Protein AF-E4YYF2-F1 (afdb_monomer_lite)

Structure (mmCIF, N/CA/C/O backbone):
data_AF-E4YYF2-F1
#
_entry.id   AF-E4YYF2-F1
#
loop_
_atom_site.group_PDB
_atom_site.id
_atom_site.type_symbol
_atom_site.label_atom_id
_atom_site.label_alt_id
_atom_site.label_comp_id
_atom_site.label_asym_id
_atom_site.label_entity_id
_atom_site.label_seq_id
_atom_site.pdbx_PDB_ins_code
_atom_site.Cartn_x
_atom_site.Cartn_y
_atom_site.Cartn_z
_atom_site.occupancy
_atom_site.B_iso_or_equiv
_atom_site.auth_seq_id
_atom_site.auth_comp_id
_atom_site.auth_asym_id
_atom_site.auth_atom_id
_atom_site.pdbx_PDB_model_num
ATOM 1 N N . MET A 1 1 ? -19.877 -6.637 7.785 1.00 59.41 1 MET A N 1
ATOM 2 C CA . MET A 1 1 ? -18.822 -6.243 6.822 1.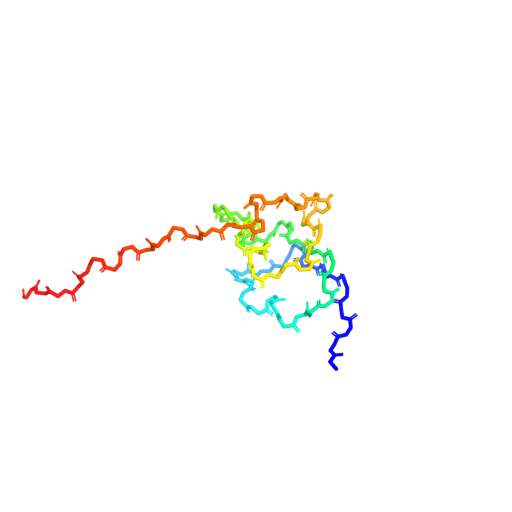00 59.41 1 MET A CA 1
ATOM 3 C C . MET A 1 1 ? -17.531 -6.956 7.198 1.00 59.41 1 MET A C 1
ATOM 5 O O . MET A 1 1 ? -17.363 -7.206 8.386 1.00 59.41 1 MET A O 1
ATOM 9 N N . PRO A 1 2 ? -16.663 -7.323 6.242 1.00 66.75 2 PRO A N 1
ATOM 10 C CA . PRO A 1 2 ? -15.416 -8.020 6.548 1.00 66.75 2 PRO A CA 1
ATOM 11 C C . PRO A 1 2 ? -14.466 -7.123 7.357 1.00 66.75 2 PRO A C 1
ATOM 13 O O . PRO A 1 2 ? -14.151 -6.012 6.938 1.00 66.75 2 PRO A O 1
ATOM 16 N N . LEU A 1 3 ? -14.017 -7.623 8.510 1.00 86.06 3 LEU A N 1
ATOM 17 C CA . LEU A 1 3 ? -13.091 -6.958 9.440 1.00 86.06 3 LEU A CA 1
ATOM 18 C C . LEU A 1 3 ? -11.625 -7.233 9.067 1.00 86.06 3 LEU A C 1
ATOM 20 O O . LEU A 1 3 ? -10.803 -7.541 9.918 1.00 86.06 3 LEU A O 1
ATOM 24 N N . VAL A 1 4 ? -11.307 -7.220 7.775 1.00 90.12 4 VAL A N 1
ATOM 25 C CA . VAL A 1 4 ? -9.963 -7.586 7.315 1.00 90.12 4 VAL A CA 1
ATOM 26 C C . VAL A 1 4 ? -9.021 -6.406 7.530 1.00 90.12 4 VAL A C 1
ATOM 28 O O . VAL A 1 4 ? -9.157 -5.385 6.859 1.00 90.12 4 VAL A O 1
ATOM 31 N N . GLU A 1 5 ? -8.073 -6.573 8.451 1.00 94.38 5 GLU A N 1
ATOM 32 C CA . GLU A 1 5 ? -7.052 -5.572 8.796 1.00 94.38 5 GLU A CA 1
ATOM 33 C C . GLU A 1 5 ? -5.721 -5.805 8.073 1.00 94.38 5 GLU A C 1
ATOM 35 O O . GLU A 1 5 ? -4.990 -4.856 7.782 1.00 94.38 5 GLU A O 1
ATOM 40 N N . HIS A 1 6 ? -5.435 -7.057 7.713 1.00 94.19 6 HIS A N 1
ATOM 41 C CA . HIS A 1 6 ? -4.195 -7.459 7.059 1.00 94.19 6 HIS A CA 1
ATOM 42 C C . HIS A 1 6 ? -4.496 -8.316 5.833 1.00 94.19 6 HIS A C 1
ATOM 44 O O . HIS A 1 6 ? -5.249 -9.289 5.910 1.00 94.19 6 HIS A O 1
ATOM 50 N N . VAL A 1 7 ? -3.892 -7.959 4.702 1.00 93.31 7 VAL A N 1
ATOM 51 C CA . VAL A 1 7 ? -3.969 -8.719 3.453 1.00 93.31 7 VAL A CA 1
ATOM 52 C C . VAL A 1 7 ? -2.555 -8.995 2.964 1.00 93.31 7 VAL A C 1
ATOM 54 O O . VAL A 1 7 ? -1.771 -8.072 2.752 1.00 93.31 7 VAL A O 1
ATOM 57 N N . ASP A 1 8 ? -2.248 -10.273 2.766 1.00 93.62 8 ASP A N 1
ATOM 58 C CA . ASP A 1 8 ? -0.999 -10.729 2.166 1.00 93.62 8 ASP A CA 1
ATOM 59 C C . ASP A 1 8 ? -1.309 -11.424 0.841 1.00 93.62 8 ASP A C 1
ATOM 61 O O . ASP A 1 8 ? -2.043 -12.410 0.792 1.00 93.62 8 ASP A O 1
ATOM 65 N N . LEU A 1 9 ? -0.790 -10.851 -0.237 1.00 92.44 9 LEU A N 1
ATOM 66 C CA . LEU A 1 9 ? -0.928 -11.327 -1.606 1.00 92.44 9 LEU A CA 1
ATOM 67 C C . LEU A 1 9 ? 0.447 -11.500 -2.255 1.00 92.44 9 LEU A C 1
ATOM 69 O O . LEU A 1 9 ? 0.531 -11.506 -3.481 1.00 92.44 9 LEU A O 1
ATOM 73 N N . ARG A 1 10 ? 1.528 -11.612 -1.475 1.00 94.31 10 ARG A N 1
ATOM 74 C CA . ARG A 1 10 ? 2.876 -11.797 -2.026 1.00 94.31 10 ARG A CA 1
ATOM 75 C C . ARG A 1 10 ? 2.937 -13.003 -2.958 1.00 94.31 10 ARG A C 1
ATOM 77 O O . ARG A 1 10 ? 2.283 -14.014 -2.712 1.00 94.31 10 ARG A O 1
ATOM 84 N N . GLN A 1 11 ? 3.732 -12.885 -4.021 1.00 94.00 11 GLN A N 1
ATOM 85 C CA . GLN A 1 11 ? 3.953 -13.959 -5.001 1.00 94.00 11 GLN A CA 1
ATOM 86 C C . GLN A 1 11 ? 2.663 -14.482 -5.658 1.00 94.00 11 GLN A C 1
ATOM 88 O O . GLN A 1 11 ? 2.600 -15.618 -6.132 1.00 94.00 11 GLN A O 1
ATOM 93 N N . THR A 1 12 ? 1.614 -13.659 -5.708 1.00 93.50 12 THR A N 1
ATOM 94 C CA . THR A 1 12 ? 0.382 -13.999 -6.422 1.00 93.50 12 THR A CA 1
ATOM 95 C C . THR A 1 12 ? 0.367 -13.372 -7.811 1.00 93.50 12 THR A C 1
ATOM 97 O O . THR A 1 12 ? 0.917 -12.299 -8.061 1.00 93.50 12 THR A O 1
ATOM 100 N N . ASN A 1 13 ? -0.316 -14.029 -8.749 1.00 93.56 13 ASN A N 1
ATOM 101 C CA . ASN A 1 13 ? -0.459 -13.535 -10.118 1.00 93.56 13 ASN A CA 1
ATOM 102 C C . ASN A 1 13 ? -1.567 -12.468 -10.235 1.00 93.56 13 ASN A C 1
ATOM 104 O O . ASN A 1 13 ? -2.473 -12.578 -11.063 1.00 93.56 13 ASN A O 1
ATOM 108 N N . ILE A 1 14 ? -1.540 -11.454 -9.366 1.00 92.06 14 ILE A N 1
ATOM 109 C CA . ILE A 1 14 ? -2.477 -10.330 -9.425 1.00 92.06 14 ILE A CA 1
ATOM 110 C C . ILE A 1 14 ? -1.947 -9.249 -10.368 1.00 92.06 14 ILE A C 1
ATOM 112 O O . ILE A 1 14 ? -0.830 -8.746 -10.239 1.00 92.06 14 ILE A O 1
ATOM 116 N N . SER A 1 15 ? -2.783 -8.864 -11.326 1.00 89.00 15 SER A N 1
ATOM 117 C CA . SER A 1 15 ? -2.506 -7.789 -12.283 1.00 89.00 15 SER A CA 1
ATOM 118 C C . SER A 1 15 ? -3.243 -6.488 -11.950 1.00 89.00 15 SER A C 1
ATOM 120 O O . SER A 1 15 ? -3.013 -5.466 -12.591 1.00 89.00 15 SER A O 1
ATOM 122 N N . SER A 1 16 ? -4.127 -6.508 -10.947 1.00 87.38 16 SER A N 1
ATOM 123 C CA . SER A 1 16 ? -4.915 -5.358 -10.506 1.00 87.38 16 SER A CA 1
ATOM 124 C C . SER A 1 16 ? -5.313 -5.492 -9.037 1.00 87.38 16 SER A C 1
ATOM 126 O O . SER A 1 16 ? -5.634 -6.585 -8.574 1.00 87.38 16 SER A O 1
ATOM 128 N N . ALA A 1 17 ? -5.374 -4.361 -8.335 1.00 85.69 17 ALA A N 1
ATOM 129 C CA . ALA A 1 17 ? -5.905 -4.247 -6.975 1.00 85.69 17 ALA A CA 1
ATOM 130 C C . ALA A 1 17 ? -7.273 -3.531 -6.917 1.00 85.69 17 ALA A C 1
ATOM 132 O O . ALA A 1 17 ? -7.688 -3.002 -5.879 1.00 85.69 17 ALA A O 1
ATOM 133 N N . THR A 1 18 ? -7.997 -3.495 -8.040 1.00 83.50 18 THR A N 1
ATOM 134 C CA . THR A 1 18 ? -9.361 -2.955 -8.117 1.00 83.50 18 THR A CA 1
ATOM 135 C C . THR A 1 18 ? -10.287 -3.707 -7.159 1.00 83.50 18 THR A C 1
ATOM 137 O O . THR A 1 18 ? -10.669 -4.842 -7.423 1.00 83.50 18 THR A O 1
ATOM 140 N N . GLY A 1 19 ? -10.657 -3.073 -6.045 1.00 87.00 19 GLY A N 1
ATOM 141 C CA . GLY A 1 19 ? -11.503 -3.676 -5.008 1.00 87.00 19 GLY A CA 1
ATOM 142 C C . GLY A 1 19 ? -10.958 -3.539 -3.589 1.00 87.00 19 GLY A C 1
ATOM 143 O O . GLY A 1 19 ? -11.706 -3.775 -2.646 1.00 87.00 19 GLY A O 1
ATOM 144 N N . ILE A 1 20 ? -9.711 -3.085 -3.421 1.00 89.00 20 ILE A N 1
ATOM 145 C CA . ILE A 1 20 ? -9.094 -2.869 -2.101 1.00 89.00 20 ILE A CA 1
ATOM 146 C C . ILE A 1 20 ? -9.904 -1.911 -1.199 1.00 89.00 20 ILE A C 1
ATOM 148 O O . ILE A 1 20 ? -9.911 -2.055 0.020 1.00 89.00 20 ILE A O 1
ATOM 152 N N . HIS A 1 21 ? -10.665 -0.986 -1.796 1.00 89.44 21 HIS A N 1
ATOM 153 C CA . HIS A 1 21 ? -11.578 -0.065 -1.105 1.00 89.44 21 HIS A CA 1
ATOM 154 C C . HIS A 1 21 ? -12.740 -0.767 -0.377 1.00 89.44 21 HIS A C 1
ATOM 156 O O . HIS A 1 21 ? -13.413 -0.152 0.445 1.00 89.44 21 HIS A O 1
ATOM 162 N N . ARG A 1 22 ? -13.013 -2.046 -0.678 1.00 90.19 22 ARG A N 1
ATOM 163 C CA . ARG A 1 22 ? -14.081 -2.834 -0.035 1.00 90.19 22 ARG A CA 1
ATOM 164 C C . ARG A 1 22 ? -13.724 -3.287 1.382 1.00 90.19 22 ARG A C 1
ATOM 166 O O . ARG A 1 22 ? -14.595 -3.806 2.076 1.00 90.19 22 ARG A O 1
ATOM 173 N N . PHE A 1 23 ? -12.470 -3.109 1.794 1.00 91.19 23 PHE A N 1
ATOM 174 C CA . PHE A 1 23 ? -11.967 -3.468 3.116 1.00 91.19 23 PHE A CA 1
ATOM 175 C C . PHE A 1 23 ? -11.742 -2.193 3.940 1.00 91.19 23 PHE A C 1
ATOM 177 O O . PHE A 1 23 ? -10.628 -1.670 3.971 1.00 91.19 23 PHE A O 1
ATOM 184 N N . PRO A 1 24 ? -12.788 -1.648 4.589 1.00 89.94 24 PRO A N 1
ATOM 185 C CA . PRO A 1 24 ? -12.703 -0.353 5.260 1.00 89.94 24 PRO A CA 1
ATOM 186 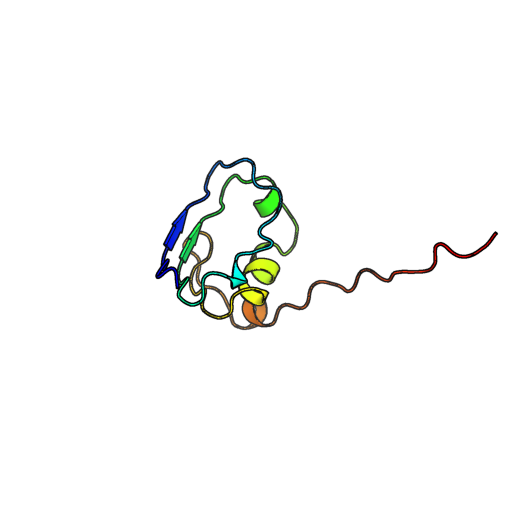C C . PRO A 1 24 ? -11.748 -0.355 6.456 1.00 89.94 24 PRO A C 1
ATOM 188 O O . PRO A 1 24 ? -11.296 0.708 6.844 1.00 89.94 24 PRO A O 1
ATOM 191 N N . ASN A 1 25 ? -11.406 -1.515 7.017 1.00 92.75 25 ASN A N 1
ATOM 192 C CA . ASN A 1 25 ? -10.500 -1.616 8.164 1.00 92.75 25 ASN A CA 1
ATOM 193 C C . ASN A 1 25 ? -9.091 -2.073 7.770 1.00 92.75 25 ASN A C 1
ATOM 195 O O . ASN A 1 25 ? -8.313 -2.432 8.642 1.00 92.75 25 ASN A O 1
ATOM 199 N N . LEU A 1 26 ? -8.759 -2.104 6.476 1.00 94.06 26 LEU A N 1
ATOM 200 C CA . LEU A 1 26 ? -7.458 -2.584 6.026 1.00 94.06 26 LEU A CA 1
ATOM 201 C C . LEU A 1 26 ? -6.347 -1.623 6.460 1.00 94.06 26 LEU A C 1
ATOM 203 O O . LEU A 1 26 ? -6.329 -0.473 6.032 1.00 94.06 26 LEU A O 1
ATOM 207 N N . ILE A 1 27 ? -5.407 -2.124 7.258 1.00 95.44 27 ILE A N 1
ATOM 208 C CA . ILE A 1 27 ? -4.263 -1.377 7.791 1.00 95.44 27 ILE A CA 1
ATOM 209 C C . ILE A 1 27 ? -2.985 -1.763 7.040 1.00 95.44 27 ILE A 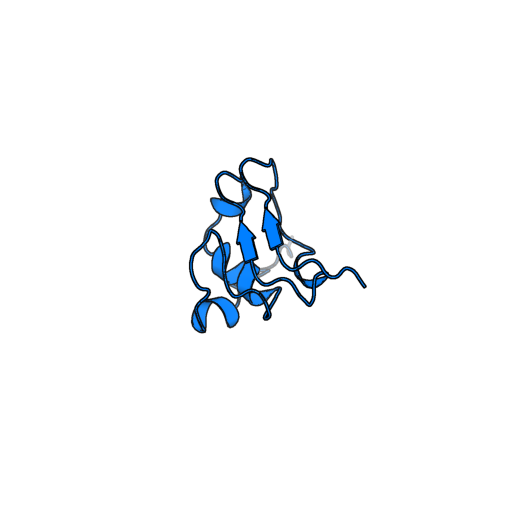C 1
ATOM 211 O O . ILE A 1 27 ? -2.180 -0.890 6.706 1.00 95.44 27 ILE A O 1
ATOM 215 N N . THR A 1 28 ? -2.802 -3.054 6.746 1.00 95.94 28 THR A N 1
ATOM 216 C CA . THR A 1 28 ? -1.587 -3.585 6.108 1.00 95.94 28 THR A CA 1
ATOM 217 C C . THR A 1 28 ? -1.905 -4.3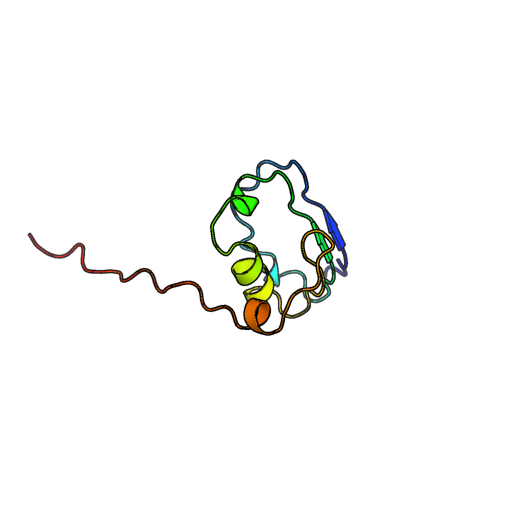38 4.827 1.00 95.94 28 THR A C 1
ATOM 219 O O . THR A 1 28 ? -2.775 -5.210 4.805 1.00 95.94 28 THR A O 1
ATOM 222 N N . LEU A 1 29 ? -1.140 -4.048 3.776 1.00 95.06 29 LEU A N 1
ATOM 223 C CA . LEU A 1 29 ? -1.231 -4.716 2.486 1.00 95.06 29 LEU A CA 1
ATOM 224 C C . LEU A 1 29 ? 0.160 -5.113 1.978 1.00 95.06 29 LEU A C 1
ATOM 226 O O . LEU A 1 29 ? 0.988 -4.251 1.701 1.00 95.06 29 LEU A O 1
ATOM 230 N N . ASN A 1 30 ? 0.398 -6.408 1.792 1.00 95.00 30 ASN A N 1
ATOM 231 C CA . ASN A 1 30 ? 1.635 -6.922 1.203 1.00 95.00 30 ASN A CA 1
ATOM 232 C C . ASN A 1 30 ? 1.350 -7.494 -0.187 1.00 95.00 30 ASN A C 1
ATOM 234 O O . ASN A 1 30 ? 0.509 -8.375 -0.336 1.00 95.00 30 ASN A O 1
ATOM 238 N N . ILE A 1 31 ? 2.033 -6.975 -1.205 1.00 93.75 31 ILE A N 1
ATOM 239 C CA . ILE A 1 31 ? 1.854 -7.340 -2.619 1.00 93.75 31 ILE A CA 1
ATOM 240 C C . ILE A 1 31 ? 3.194 -7.477 -3.359 1.00 93.75 31 ILE A C 1
ATOM 242 O O . ILE A 1 31 ? 3.262 -7.275 -4.570 1.00 93.75 31 ILE A O 1
ATOM 246 N N . GLU A 1 32 ? 4.282 -7.756 -2.643 1.00 92.62 32 GLU A N 1
ATOM 247 C CA . GLU A 1 32 ? 5.594 -7.979 -3.262 1.00 92.62 32 GLU A CA 1
ATOM 248 C C . GLU A 1 32 ? 5.556 -9.149 -4.248 1.00 92.62 32 GLU A C 1
ATOM 250 O O . GLU A 1 32 ? 4.771 -10.089 -4.102 1.00 92.62 32 GLU A O 1
ATOM 255 N N . GLU A 1 33 ? 6.409 -9.078 -5.270 1.00 92.12 33 GLU A N 1
ATOM 256 C CA . GLU A 1 33 ? 6.546 -10.126 -6.289 1.00 92.12 33 GLU A CA 1
ATOM 257 C C . GLU A 1 33 ? 5.235 -10.427 -7.042 1.00 92.12 33 GLU A C 1
ATOM 259 O O . GLU A 1 33 ? 5.003 -11.537 -7.516 1.00 92.12 33 GLU A O 1
ATOM 264 N N . CYS A 1 34 ? 4.375 -9.415 -7.181 1.00 92.56 34 CYS A N 1
ATOM 265 C CA . CYS A 1 34 ? 3.163 -9.479 -7.996 1.00 92.56 34 CYS A CA 1
ATOM 266 C C . CYS A 1 34 ? 3.350 -8.686 -9.293 1.00 92.56 34 CYS A C 1
ATOM 268 O O . CYS A 1 34 ? 3.923 -7.594 -9.226 1.00 92.56 34 CYS A O 1
ATOM 270 N N . PRO A 1 35 ? 2.783 -9.111 -10.441 1.00 93.25 35 PRO A N 1
ATOM 271 C CA . PRO A 1 35 ? 2.794 -8.323 -11.679 1.00 93.25 35 PRO A CA 1
ATOM 272 C C . PRO A 1 35 ? 2.373 -6.861 -11.466 1.00 93.25 35 PRO A C 1
ATOM 274 O O . PRO A 1 35 ? 2.992 -5.946 -12.001 1.00 93.25 35 PRO A O 1
ATOM 277 N N . PHE A 1 36 ? 1.361 -6.634 -10.623 1.00 91.81 36 PHE A N 1
ATOM 278 C CA . PHE A 1 36 ? 0.890 -5.296 -10.271 1.00 91.81 36 PHE A CA 1
ATOM 279 C C . PHE A 1 36 ? 1.935 -4.435 -9.528 1.00 91.81 36 PHE A C 1
ATOM 281 O O . PHE A 1 36 ? 2.006 -3.232 -9.770 1.00 91.81 36 PHE A O 1
ATOM 288 N N . SER A 1 37 ? 2.784 -5.022 -8.677 1.00 90.75 37 SER A N 1
ATOM 289 C CA . SER A 1 37 ? 3.824 -4.284 -7.933 1.00 90.75 37 SER A CA 1
ATOM 290 C C . SER A 1 37 ? 4.959 -3.741 -8.808 1.00 90.75 37 SER A C 1
ATOM 292 O O . SER A 1 37 ? 5.706 -2.874 -8.371 1.00 90.75 37 SER A O 1
ATOM 294 N N . PHE A 1 38 ? 5.072 -4.209 -10.053 1.00 90.81 38 PHE A N 1
ATOM 295 C CA . PHE A 1 38 ? 6.041 -3.689 -11.021 1.00 90.81 38 PHE A CA 1
ATOM 296 C C . PHE A 1 38 ? 5.502 -2.500 -11.825 1.00 90.81 38 PHE A C 1
ATOM 298 O O . PHE A 1 38 ? 6.224 -1.936 -12.644 1.00 90.81 38 PHE A O 1
ATOM 305 N N . THR A 1 39 ? 4.236 -2.123 -11.629 1.00 89.94 39 THR A N 1
ATOM 306 C CA . THR A 1 39 ? 3.666 -0.946 -12.292 1.00 89.94 39 THR A CA 1
ATOM 307 C C . THR A 1 39 ? 4.151 0.340 -11.627 1.00 89.94 39 THR A C 1
ATOM 309 O O . THR A 1 39 ? 4.319 0.399 -10.407 1.00 89.94 39 THR A O 1
ATOM 312 N N . GLU A 1 40 ? 4.383 1.382 -12.426 1.00 87.38 40 GLU A N 1
ATOM 313 C CA . GLU A 1 40 ? 4.708 2.706 -11.891 1.00 87.38 40 GLU A CA 1
ATOM 314 C C . GLU A 1 40 ? 3.586 3.196 -10.966 1.00 87.38 40 GLU A C 1
ATOM 316 O O . GLU A 1 40 ? 2.401 2.954 -11.208 1.00 87.38 40 GLU A O 1
ATOM 321 N N . ASP A 1 41 ? 3.974 3.869 -9.883 1.00 89.12 41 ASP A N 1
ATOM 322 C CA . ASP A 1 41 ? 3.067 4.463 -8.899 1.00 89.12 41 ASP A CA 1
ATOM 323 C C . ASP A 1 41 ? 2.061 3.500 -8.235 1.00 89.12 41 ASP A C 1
ATOM 325 O O . ASP A 1 41 ? 1.070 3.944 -7.645 1.00 89.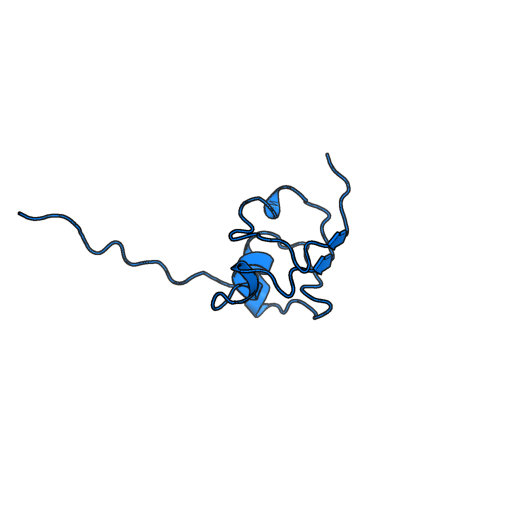12 41 ASP A O 1
ATOM 329 N N . PHE A 1 42 ? 2.301 2.181 -8.265 1.00 91.44 42 PHE A N 1
ATOM 330 C CA . PHE A 1 42 ? 1.366 1.194 -7.706 1.00 91.44 42 PHE A CA 1
ATOM 331 C C . PHE A 1 42 ? 1.020 1.470 -6.232 1.00 91.44 42 PHE A C 1
ATOM 333 O O . PHE A 1 42 ? -0.125 1.287 -5.809 1.00 91.44 42 PHE A O 1
ATOM 340 N N . ARG A 1 43 ? 2.000 1.947 -5.448 1.00 93.38 43 ARG A N 1
ATOM 341 C CA . ARG A 1 43 ? 1.826 2.289 -4.029 1.00 93.38 43 ARG A CA 1
ATOM 342 C C . ARG A 1 43 ? 0.873 3.462 -3.845 1.00 93.38 43 ARG A C 1
ATOM 344 O O . ARG A 1 43 ? -0.080 3.352 -3.077 1.00 93.38 43 ARG A O 1
ATOM 351 N N . GLY A 1 44 ? 1.088 4.545 -4.594 1.00 93.12 44 GLY A N 1
ATOM 352 C CA . GLY A 1 44 ? 0.201 5.705 -4.599 1.00 93.12 44 GLY A CA 1
ATOM 353 C C . GLY A 1 44 ? -1.207 5.327 -5.054 1.00 93.12 44 GLY A C 1
ATOM 354 O O . GLY A 1 44 ? -2.193 5.714 -4.428 1.00 93.12 44 GLY A O 1
ATOM 355 N N . TYR A 1 45 ? -1.331 4.484 -6.084 1.00 91.88 45 TYR A N 1
ATOM 356 C CA . TYR A 1 45 ? -2.630 3.966 -6.507 1.00 91.88 45 TYR A CA 1
ATOM 357 C C . TYR A 1 45 ? -3.345 3.233 -5.363 1.00 91.88 45 TYR A C 1
ATOM 359 O O . TYR A 1 45 ? -4.478 3.586 -5.039 1.00 91.88 45 TYR A O 1
ATOM 367 N N . LEU A 1 46 ? -2.694 2.274 -4.703 1.00 92.25 46 LEU A N 1
ATOM 368 C CA . LEU A 1 46 ? -3.275 1.522 -3.584 1.00 92.25 46 LEU A CA 1
ATOM 369 C C . LEU A 1 46 ? -3.685 2.412 -2.410 1.00 92.25 46 LEU A C 1
ATOM 371 O O . LEU A 1 46 ? -4.824 2.328 -1.945 1.00 92.25 46 LEU A O 1
ATOM 375 N N . ALA A 1 47 ? -2.780 3.288 -1.976 1.00 93.75 47 ALA A N 1
ATOM 376 C CA . ALA A 1 47 ? -3.011 4.234 -0.891 1.00 93.75 47 ALA A CA 1
ATOM 377 C C . ALA A 1 47 ? -4.166 5.202 -1.199 1.00 93.75 47 ALA A C 1
ATOM 379 O O . ALA A 1 47 ? -4.970 5.527 -0.325 1.00 93.75 47 ALA A O 1
ATOM 380 N N . SER A 1 48 ? -4.308 5.626 -2.460 1.00 92.19 48 SER A N 1
ATOM 381 C CA . SER A 1 48 ? -5.417 6.486 -2.886 1.00 92.19 48 SER A CA 1
ATOM 382 C C . SER A 1 48 ? -6.775 5.774 -2.862 1.00 92.19 48 SER A C 1
ATOM 384 O O . SER A 1 48 ? -7.794 6.413 -2.587 1.00 92.19 48 SER A O 1
ATOM 386 N N . GLN A 1 49 ? -6.803 4.463 -3.141 1.00 91.25 49 GLN A N 1
ATOM 387 C CA . GLN A 1 49 ? -8.028 3.659 -3.173 1.00 91.25 49 GLN A CA 1
ATOM 388 C C . GLN A 1 49 ? -8.529 3.290 -1.775 1.00 91.25 49 GLN A C 1
ATOM 390 O O . GLN A 1 49 ? -9.734 3.119 -1.595 1.00 91.25 49 GLN A O 1
ATOM 395 N N . ASN A 1 50 ? -7.637 3.156 -0.791 1.00 91.62 50 ASN A N 1
ATOM 396 C CA . ASN A 1 50 ? -8.011 2.846 0.583 1.00 91.62 50 ASN A CA 1
ATOM 397 C C . ASN A 1 50 ? -7.219 3.707 1.576 1.00 91.62 50 ASN A C 1
ATOM 399 O O . ASN A 1 50 ? -6.080 3.405 1.919 1.00 91.62 50 ASN A O 1
ATOM 403 N N . LYS A 1 51 ? -7.871 4.768 2.062 1.00 90.44 51 LYS A N 1
ATOM 404 C CA . LYS A 1 51 ? -7.289 5.777 2.964 1.00 90.44 51 LYS A CA 1
ATOM 405 C C . LYS A 1 51 ? -6.923 5.245 4.349 1.00 90.44 51 LYS A C 1
ATOM 407 O O . LYS A 1 51 ? -6.198 5.916 5.076 1.00 90.44 51 LYS A O 1
ATOM 412 N N . ASN A 1 52 ? -7.422 4.067 4.714 1.00 92.25 52 ASN A N 1
ATOM 413 C CA . ASN A 1 52 ? -7.141 3.464 6.012 1.00 92.25 52 ASN A CA 1
ATOM 414 C C . ASN A 1 52 ? -5.856 2.627 6.000 1.00 92.25 52 ASN A C 1
ATOM 416 O O . ASN A 1 52 ? -5.334 2.321 7.070 1.00 92.25 52 ASN A O 1
ATOM 420 N N . VAL A 1 53 ? -5.306 2.321 4.817 1.00 94.19 53 VAL A N 1
ATOM 421 C CA . VAL A 1 53 ? -4.037 1.598 4.700 1.00 94.19 53 VAL A CA 1
ATOM 422 C C . VAL A 1 53 ? -2.902 2.479 5.212 1.00 94.19 53 VAL A C 1
ATOM 424 O O . VAL A 1 53 ? -2.678 3.590 4.724 1.00 94.19 53 VAL A O 1
ATOM 427 N N . GLN A 1 54 ? -2.172 1.948 6.187 1.00 95.44 54 GLN A N 1
ATOM 428 C CA . GLN A 1 54 ? -1.022 2.597 6.814 1.00 95.44 54 GLN A CA 1
ATOM 429 C C . GLN A 1 54 ? 0.296 1.983 6.345 1.00 95.44 54 GLN A C 1
ATOM 431 O O . GLN A 1 54 ? 1.315 2.667 6.340 1.00 95.44 54 GLN A O 1
ATOM 436 N N . LEU A 1 55 ? 0.284 0.706 5.947 1.00 96.75 55 LEU A N 1
ATOM 437 C CA . LEU A 1 55 ? 1.473 -0.045 5.552 1.00 96.75 55 LEU A CA 1
ATOM 438 C C . LEU A 1 55 ? 1.250 -0.749 4.211 1.00 96.75 55 LEU A C 1
ATOM 440 O O . LEU A 1 55 ? 0.314 -1.539 4.073 1.00 96.75 55 LEU A O 1
ATOM 444 N N . ILE A 1 56 ? 2.146 -0.506 3.251 1.00 95.56 56 ILE A N 1
ATOM 445 C CA . ILE A 1 56 ? 2.239 -1.257 1.993 1.00 95.56 56 ILE A CA 1
ATOM 446 C C . ILE A 1 56 ? 3.628 -1.888 1.912 1.00 95.56 56 ILE A C 1
ATOM 448 O O . ILE A 1 56 ? 4.624 -1.168 1.970 1.00 95.56 56 ILE A O 1
ATOM 452 N N . ASN A 1 57 ? 3.703 -3.215 1.777 1.00 94.75 57 ASN A N 1
ATOM 453 C CA . ASN A 1 57 ? 4.961 -3.981 1.777 1.00 94.75 57 ASN A CA 1
ATOM 454 C C . ASN A 1 57 ? 5.839 -3.643 2.996 1.00 94.75 57 ASN A C 1
ATOM 456 O O . ASN A 1 57 ? 7.021 -3.338 2.865 1.00 94.75 57 ASN A O 1
ATOM 460 N N . ASN A 1 58 ? 5.228 -3.607 4.185 1.00 93.94 58 ASN A N 1
ATOM 461 C CA . ASN A 1 58 ? 5.853 -3.181 5.447 1.00 93.94 58 ASN A CA 1
ATOM 462 C C . ASN A 1 58 ? 6.468 -1.766 5.458 1.00 93.94 58 ASN A C 1
ATOM 464 O O . ASN A 1 58 ? 7.202 -1.423 6.383 1.00 93.94 58 ASN A O 1
ATOM 468 N N . ILE A 1 59 ? 6.154 -0.917 4.479 1.00 95.12 59 ILE A N 1
ATOM 469 C CA . ILE A 1 59 ? 6.604 0.474 4.439 1.00 95.12 59 ILE A CA 1
ATOM 470 C C . ILE A 1 59 ? 5.410 1.384 4.721 1.00 95.12 59 ILE A C 1
ATOM 472 O O . ILE A 1 59 ? 4.331 1.201 4.155 1.00 95.12 59 ILE A O 1
ATOM 476 N N . ALA A 1 60 ? 5.616 2.377 5.588 1.00 96.38 60 ALA A N 1
ATOM 477 C CA . ALA A 1 60 ? 4.606 3.380 5.902 1.00 96.38 60 ALA A CA 1
ATOM 478 C C . ALA A 1 60 ? 4.145 4.116 4.640 1.00 96.38 60 ALA A C 1
ATOM 480 O O . ALA A 1 60 ? 4.961 4.544 3.820 1.00 96.38 60 ALA A O 1
ATOM 481 N N . VAL A 1 61 ? 2.830 4.251 4.508 1.00 95.31 61 VAL A N 1
ATOM 482 C CA . VAL A 1 61 ? 2.198 5.049 3.463 1.00 95.31 61 VAL A CA 1
ATOM 483 C C . VAL A 1 61 ? 2.344 6.522 3.819 1.00 95.31 61 VAL A C 1
ATOM 485 O O . VAL A 1 61 ? 2.009 6.939 4.929 1.00 95.31 61 VAL A O 1
ATOM 488 N N . THR A 1 62 ? 2.836 7.324 2.882 1.00 94.69 62 THR A N 1
ATOM 489 C CA . THR A 1 62 ? 2.994 8.768 3.089 1.00 94.69 62 THR A CA 1
ATOM 490 C C . THR A 1 62 ? 1.712 9.539 2.768 1.00 94.69 62 THR A C 1
ATOM 492 O O . THR A 1 62 ? 0.801 9.053 2.091 1.00 94.69 62 THR A O 1
ATOM 495 N N . PHE A 1 63 ? 1.641 10.791 3.228 1.00 90.56 63 PHE A N 1
ATOM 496 C CA . PHE A 1 63 ? 0.532 11.687 2.895 1.00 90.56 63 PHE A CA 1
ATOM 497 C C . PHE A 1 63 ? 0.407 11.928 1.381 1.00 90.56 63 PHE A C 1
ATOM 499 O O . PHE A 1 63 ? -0.708 11.992 0.857 1.00 90.56 63 PHE A O 1
ATOM 506 N N . ASP A 1 64 ? 1.533 12.022 0.669 1.00 91.62 64 ASP A N 1
ATOM 507 C CA . ASP A 1 64 ? 1.550 12.205 -0.785 1.00 91.62 64 ASP A CA 1
ATOM 508 C C . ASP A 1 64 ? 0.995 10.974 -1.510 1.00 91.62 64 ASP A C 1
ATOM 510 O O . ASP A 1 64 ? 0.175 11.111 -2.417 1.00 91.62 64 ASP A O 1
ATOM 514 N N . GLU A 1 65 ? 1.358 9.767 -1.059 1.00 92.31 65 GLU A N 1
ATOM 515 C CA . GLU A 1 65 ? 0.821 8.512 -1.595 1.00 92.31 65 GLU A CA 1
ATOM 516 C C . GLU A 1 65 ? -0.688 8.401 -1.366 1.00 92.31 65 GLU A C 1
ATOM 518 O O . GLU A 1 65 ? -1.426 8.035 -2.282 1.00 92.31 65 GLU A O 1
ATOM 523 N N . GLN A 1 66 ? -1.186 8.777 -0.183 1.00 90.94 66 GLN A N 1
ATOM 524 C CA . GLN A 1 66 ? -2.628 8.799 0.051 1.00 90.94 66 GLN A CA 1
ATOM 525 C C . GLN A 1 66 ? -3.337 9.786 -0.878 1.00 90.94 66 GLN A C 1
ATOM 527 O O . GLN A 1 66 ? -4.437 9.497 -1.343 1.00 90.94 66 GLN A O 1
ATOM 532 N N . ASN A 1 67 ? -2.747 10.941 -1.178 1.00 90.75 67 ASN A N 1
ATOM 533 C CA . ASN A 1 67 ? -3.347 11.959 -2.048 1.00 90.75 67 ASN A CA 1
ATOM 534 C C . ASN A 1 67 ? -2.982 11.811 -3.528 1.00 90.75 67 ASN A C 1
ATOM 536 O O . ASN A 1 67 ? -3.306 12.693 -4.333 1.00 90.75 67 ASN A O 1
ATOM 540 N N . PHE A 1 68 ? -2.372 10.684 -3.892 1.00 89.06 68 PHE A N 1
ATOM 541 C CA . PHE A 1 68 ? -1.997 10.379 -5.257 1.00 89.06 68 PHE A CA 1
ATOM 542 C C . PHE A 1 68 ? -3.208 10.465 -6.189 1.00 89.06 68 PHE A C 1
ATOM 544 O O . PHE A 1 68 ? -4.266 9.871 -5.960 1.00 89.06 68 PHE A O 1
ATOM 551 N N . LYS A 1 69 ? -3.043 11.224 -7.272 1.00 81.94 69 LYS A N 1
ATOM 552 C CA . LYS A 1 69 ? -3.988 11.267 -8.383 1.00 81.94 69 LYS A CA 1
ATOM 553 C C . LYS A 1 69 ? -3.301 10.592 -9.556 1.00 81.94 69 LYS A C 1
ATOM 555 O O . LYS A 1 69 ? -2.360 11.186 -10.083 1.00 81.94 69 LYS A O 1
ATOM 560 N N . PRO A 1 70 ? -3.756 9.401 -9.983 1.00 70.62 70 PRO A N 1
ATOM 561 C CA . PRO A 1 70 ? -3.172 8.768 -11.149 1.00 70.62 70 PRO A CA 1
ATOM 562 C C . PRO A 1 70 ? -3.237 9.741 -12.328 1.00 70.62 70 PRO A C 1
ATOM 564 O O . PRO A 1 70 ? -4.244 10.456 -12.471 1.00 70.62 70 PRO A O 1
ATOM 567 N N . PRO A 1 71 ? -2.187 9.799 -13.163 1.00 68.56 71 PRO A N 1
ATOM 568 C CA . PRO A 1 71 ? -2.184 10.661 -14.328 1.00 68.56 71 PRO A CA 1
ATOM 569 C C . PRO A 1 71 ? -3.448 10.376 -15.136 1.00 68.56 71 PRO A C 1
ATOM 571 O O . PRO A 1 71 ? -3.742 9.232 -15.498 1.00 68.56 71 PRO A O 1
ATOM 574 N N . LYS A 1 72 ? -4.250 11.421 -15.379 1.00 60.09 72 LYS A N 1
ATOM 575 C CA . LYS A 1 72 ? -5.416 11.305 -16.253 1.00 60.09 72 LYS A CA 1
ATOM 576 C C . LYS A 1 72 ? -4.876 10.842 -17.599 1.00 60.09 72 LYS A C 1
ATOM 578 O O . LYS A 1 72 ? -4.220 11.621 -18.285 1.00 60.09 72 LYS A O 1
ATOM 583 N N . LYS A 1 73 ? -5.147 9.590 -17.986 1.00 54.03 73 LYS A N 1
ATOM 584 C CA . LYS A 1 73 ? -5.013 9.180 -19.384 1.00 54.03 73 LYS A CA 1
ATOM 585 C C . LYS A 1 73 ? -5.845 10.180 -20.174 1.00 54.03 73 LYS A C 1
ATOM 587 O O . LYS A 1 73 ? -7.074 10.149 -20.102 1.00 54.03 73 LYS A O 1
ATOM 592 N N . ASN A 1 74 ? -5.190 11.107 -20.866 1.00 42.22 74 ASN A N 1
ATOM 593 C CA . ASN A 1 74 ? -5.859 11.933 -21.849 1.00 42.22 74 ASN A CA 1
ATOM 594 C C . ASN A 1 74 ? -6.468 10.954 -22.852 1.00 42.22 74 ASN A C 1
ATOM 596 O O . ASN A 1 74 ? -5.756 10.376 -23.669 1.00 42.22 74 ASN A O 1
ATOM 600 N N . LYS A 1 75 ? -7.787 10.751 -22.782 1.00 46.53 75 LYS A N 1
ATOM 601 C CA . LYS A 1 75 ? -8.575 10.276 -23.916 1.00 46.53 75 LYS A CA 1
ATOM 602 C C . LYS A 1 75 ? -8.502 11.372 -24.982 1.00 46.53 75 LYS A C 1
ATOM 604 O O . LYS A 1 75 ? -9.451 12.129 -25.153 1.00 46.53 75 LYS A O 1
ATOM 609 N N . LYS A 1 76 ? -7.361 11.514 -25.658 1.00 46.97 76 LYS A N 1
ATOM 610 C CA . LYS A 1 76 ? -7.335 12.174 -26.959 1.00 46.97 76 LYS A CA 1
ATOM 611 C C . LYS A 1 76 ? -7.892 11.168 -27.956 1.00 46.97 76 LYS A C 1
ATOM 613 O O . LYS A 1 76 ? -7.206 10.246 -28.367 1.00 46.97 76 LYS A O 1
ATOM 618 N N . GLU A 1 77 ? -9.195 11.320 -28.167 1.00 47.31 77 GLU A N 1
ATOM 619 C CA . GLU A 1 77 ? -9.887 11.171 -29.446 1.00 47.31 77 GLU A CA 1
ATOM 620 C C . GLU A 1 77 ? -9.356 10.097 -30.399 1.00 47.31 77 GLU A C 1
ATOM 622 O O . GLU A 1 77 ? -8.644 10.389 -31.351 1.00 47.31 77 GLU A O 1
ATOM 627 N N . ASP A 1 78 ? -9.883 8.886 -30.245 1.00 49.00 78 ASP A N 1
ATOM 628 C CA . ASP A 1 78 ? -10.235 8.066 -31.405 1.00 49.00 78 ASP A CA 1
ATOM 62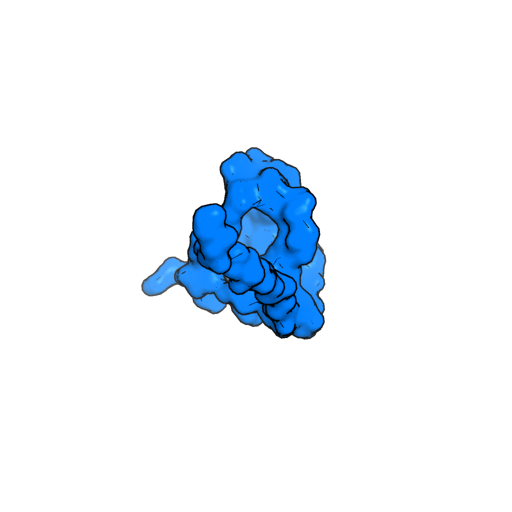9 C C . ASP A 1 78 ? -11.570 8.600 -31.962 1.00 49.00 78 ASP A C 1
ATOM 631 O O . ASP A 1 78 ? -12.658 8.089 -31.687 1.00 49.00 78 ASP A O 1
ATOM 635 N N . LYS A 1 79 ? -11.515 9.754 -32.635 1.00 54.28 79 LYS A N 1
ATOM 636 C CA . LYS A 1 79 ? -12.614 10.271 -33.462 1.00 54.28 79 LYS A CA 1
ATOM 637 C C . LYS A 1 79 ? -12.052 11.038 -34.654 1.00 54.28 79 LYS A C 1
ATOM 639 O O . LYS A 1 79 ? -11.709 12.207 -34.513 1.00 54.28 79 LYS A O 1
ATOM 644 N N . LYS A 1 80 ? -12.122 10.375 -35.816 1.00 48.41 80 LYS A N 1
ATOM 645 C CA . LYS A 1 80 ? -12.069 10.844 -37.222 1.00 48.41 80 LYS A CA 1
ATOM 646 C C . LYS A 1 80 ? -10.915 10.163 -37.962 1.00 48.41 80 LYS A C 1
ATOM 648 O O . LYS A 1 80 ? -9.791 10.241 -37.501 1.00 48.41 80 LYS A O 1
ATOM 653 N N . LYS A 1 81 ? -11.103 9.588 -39.141 1.00 48.22 81 LYS A N 1
ATOM 654 C CA . LYS A 1 81 ? -12.279 9.332 -39.980 1.00 48.22 81 LYS A CA 1
ATOM 655 C C . LYS A 1 81 ? -11.793 8.404 -41.090 1.00 48.22 81 LYS A C 1
ATOM 657 O O . LYS A 1 81 ? -10.602 8.546 -41.442 1.00 48.22 81 LYS A O 1
#

InterPro domains:
  IPR032675 Leucine-rich repeat domain superfamily [G3DSA:3.80.10.10] (1-81)

Secondary structure (DSSP, 8-state):
-----EEE-TT---S--TTGGG-TT--EEE-TT-GGGGSTTHHHHHHHH-TT--EETTEEPPHHHHT--------------

Sequence (81 aa):
MPLVEHVDLRQTNISSATGIHRFPNLITLNIEECPFSFTEDFRGYLASQNKNVQLINNIAVTFDEQNFKPPKKNKKEDKKK

Foldseek 3Di:
DDQAQEDAQELHADQDPPCLLVNQNHAEYEHHNYNLVPDPLSQLVNLCSHVNHQYYNNDGRDPCSVVDDPPPPPPPDPDDD

Radius of gyration: 14.54 Å; chains: 1; bounding box: 25×26×49 Å

Organism: Oikopleura dioica (NCBI:txid34765)

pLDDT: mean 85.45, std 14.88, range [42.22, 96.75]